Protein AF-D2HP68-F1 (afdb_monomer_lite)

pLDDT: mean 85.87, std 7.36, range [56.28, 95.44]

InterPro domains:
  IPR019344 Mitochondrial F1-F0 ATP synthase subunit F, predicted [PF10206] (4-74)
  IPR019344 Mitochondrial F1-F0 ATP synthase subunit F, predicted [PTHR13080] (1-75)

Foldseek 3Di:
DPLCPDDPVRDDPVCNVVNVVSQDPPPVSVVVVVVVVVVVLCVPQAVDPPHDCRSVVVVVVVVVVVVVVVVVVVD

Radius of gyration: 17.42 Å; chains: 1; bounding box: 44×26×47 Å

Structure (mmCIF, N/CA/C/O backbone):
data_AF-D2HP68-F1
#
_entry.id   AF-D2HP68-F1
#
loop_
_atom_site.group_PDB
_atom_site.id
_atom_site.type_symbol
_atom_site.label_atom_id
_atom_site.label_alt_id
_atom_site.label_comp_id
_atom_site.label_asym_id
_atom_site.label_entity_id
_atom_site.label_seq_id
_atom_site.pdbx_PDB_ins_code
_atom_site.Cartn_x
_atom_site.Cartn_y
_atom_site.Cartn_z
_atom_site.occupancy
_atom_site.B_iso_or_equiv
_atom_site.auth_seq_id
_atom_site.auth_comp_id
_atom_site.auth_asym_id
_atom_site.auth_atom_id
_atom_site.pdbx_PDB_model_num
ATOM 1 N N . VAL A 1 1 ? -13.904 -3.899 21.934 1.00 65.56 1 VAL A N 1
ATOM 2 C CA . VAL A 1 1 ? -13.432 -3.003 20.851 1.00 65.56 1 VAL A CA 1
ATOM 3 C C . VAL A 1 1 ? -14.541 -2.886 19.820 1.00 65.56 1 VAL A C 1
ATOM 5 O O . VAL A 1 1 ? -15.022 -3.936 19.388 1.00 65.56 1 VAL A O 1
ATOM 8 N N . PRO A 1 2 ? -15.001 -1.670 19.481 1.00 80.12 2 PRO A N 1
ATOM 9 C CA . PRO A 1 2 ? -16.008 -1.481 18.439 1.00 80.12 2 PRO A CA 1
ATOM 10 C C . PRO A 1 2 ? -15.534 -2.113 17.124 1.00 80.12 2 PRO A C 1
ATOM 12 O O . PRO A 1 2 ? -14.346 -2.062 16.806 1.00 80.12 2 PRO A O 1
ATOM 15 N N . VAL A 1 3 ? -16.450 -2.728 16.364 1.00 78.00 3 VAL A N 1
ATOM 16 C CA . VAL A 1 3 ? -16.116 -3.478 15.135 1.00 78.00 3 VAL A CA 1
ATOM 17 C C . VAL A 1 3 ? -15.265 -2.617 14.193 1.00 78.00 3 VAL A C 1
ATOM 19 O O . VAL A 1 3 ? -14.217 -3.075 13.756 1.00 78.00 3 VAL A O 1
ATOM 22 N N . LYS A 1 4 ? -15.607 -1.332 14.021 1.00 80.06 4 LYS A N 1
ATOM 23 C CA . LYS A 1 4 ? -14.878 -0.333 13.211 1.00 80.06 4 LYS A CA 1
ATOM 24 C C . LYS A 1 4 ? -13.362 -0.233 13.480 1.00 80.06 4 LYS A C 1
ATOM 26 O O . LYS A 1 4 ? -12.598 0.081 12.565 1.00 80.06 4 LYS A O 1
ATOM 31 N N . GLU A 1 5 ? -12.924 -0.459 14.717 1.00 80.50 5 GLU A N 1
ATOM 32 C CA . GLU A 1 5 ? -11.525 -0.280 15.140 1.00 80.50 5 GLU A CA 1
ATOM 33 C C . GLU A 1 5 ? -10.711 -1.578 15.121 1.00 80.50 5 GLU A C 1
ATOM 35 O O . GLU A 1 5 ? -9.486 -1.541 15.257 1.00 80.50 5 GLU A O 1
ATOM 40 N N . LYS A 1 6 ? -11.366 -2.729 14.922 1.00 85.75 6 LYS A N 1
ATOM 41 C CA . LYS A 1 6 ? -10.675 -4.015 14.804 1.00 85.75 6 LYS A CA 1
ATOM 42 C C . LYS A 1 6 ? -9.753 -4.001 13.583 1.00 85.75 6 LYS A C 1
ATOM 44 O O . LYS A 1 6 ? -10.116 -3.488 12.519 1.00 85.75 6 LYS A O 1
ATOM 49 N N . LYS A 1 7 ? -8.557 -4.585 13.715 1.00 83.88 7 LYS A N 1
ATOM 50 C CA . LYS A 1 7 ? -7.701 -4.865 12.554 1.00 83.88 7 LYS A CA 1
ATOM 51 C C . LYS A 1 7 ? -8.390 -5.910 11.691 1.00 83.88 7 LYS A C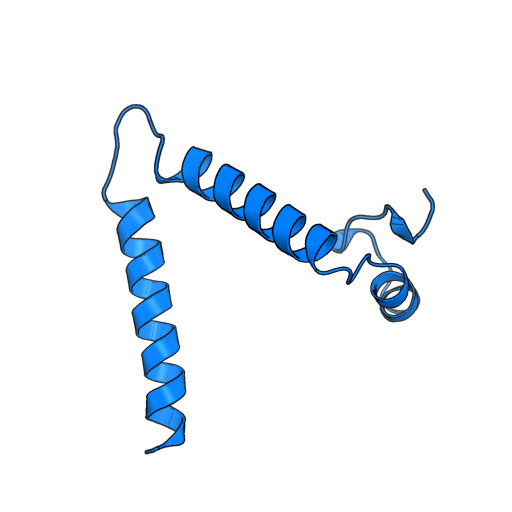 1
ATOM 53 O O . LYS A 1 7 ? -9.078 -6.767 12.226 1.00 83.88 7 LYS A O 1
ATOM 58 N N . LEU A 1 8 ? -8.128 -5.890 10.385 1.00 85.88 8 LEU A N 1
ATOM 59 C CA . LEU A 1 8 ? -8.701 -6.850 9.435 1.00 85.88 8 LEU A CA 1
ATOM 60 C C . LEU A 1 8 ? -8.546 -8.315 9.892 1.00 85.88 8 LEU A C 1
AT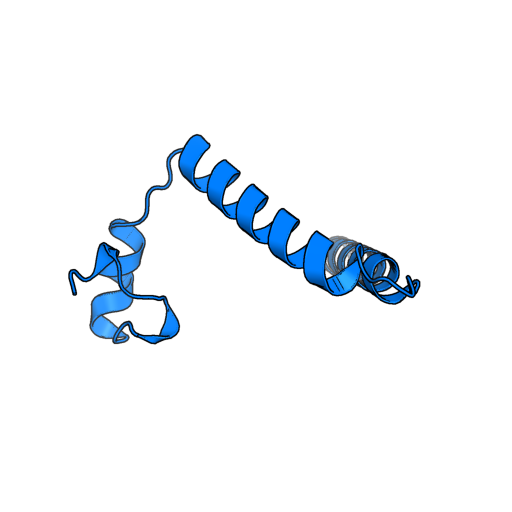OM 62 O O . LEU A 1 8 ? -9.462 -9.104 9.709 1.00 85.88 8 LEU A O 1
ATOM 66 N N . MET A 1 9 ? -7.416 -8.660 10.519 1.00 87.00 9 MET A N 1
ATOM 67 C CA . MET A 1 9 ? -7.147 -10.023 11.000 1.00 87.00 9 MET A CA 1
ATOM 68 C C . MET A 1 9 ? -7.970 -10.430 12.234 1.00 87.00 9 MET A C 1
ATOM 70 O O . MET A 1 9 ? -8.110 -11.618 12.492 1.00 87.00 9 MET A O 1
ATOM 74 N N . ASP A 1 10 ? -8.528 -9.471 12.976 1.00 89.06 10 ASP A N 1
ATOM 75 C CA . ASP A 1 10 ? -9.285 -9.716 14.212 1.00 89.06 10 ASP A CA 1
ATOM 76 C C . ASP A 1 10 ? -10.810 -9.739 13.964 1.00 89.06 10 ASP A C 1
ATOM 78 O O . ASP A 1 10 ? -11.610 -9.816 14.904 1.00 89.06 10 ASP A O 1
ATOM 82 N N . VAL A 1 11 ? -11.241 -9.616 12.702 1.00 87.62 11 VAL A N 1
ATOM 83 C CA . VAL A 1 11 ? -12.657 -9.581 12.312 1.00 87.62 11 VAL A CA 1
ATOM 84 C C . VAL A 1 11 ? -13.144 -10.991 11.984 1.00 87.62 11 VAL A C 1
ATOM 86 O O . VAL A 1 11 ? -12.546 -11.702 11.180 1.00 87.62 11 VAL A O 1
ATOM 89 N N . LYS A 1 12 ? -14.275 -11.392 12.578 1.00 89.62 12 LYS A N 1
ATOM 90 C CA . LYS A 1 12 ? -14.961 -12.642 12.219 1.00 89.62 12 LYS A CA 1
ATOM 91 C C . LYS A 1 12 ? -15.548 -12.524 10.809 1.00 89.62 12 LYS A C 1
ATOM 93 O O . LYS A 1 12 ? -16.101 -11.482 10.473 1.00 89.62 12 LYS A O 1
ATOM 98 N N . LEU A 1 13 ? -15.523 -13.597 10.016 1.00 89.12 13 LEU A N 1
ATOM 99 C CA . LEU A 1 13 ? -16.009 -13.583 8.622 1.00 89.12 13 LEU A CA 1
ATOM 100 C C . LEU A 1 13 ? -17.454 -13.064 8.474 1.00 89.12 13 LEU A C 1
ATOM 102 O O . LEU A 1 13 ? -17.737 -12.314 7.546 1.00 89.12 13 LEU A O 1
ATOM 106 N N . GLY A 1 14 ? -18.347 -13.380 9.418 1.00 89.31 14 GLY A N 1
ATOM 107 C CA . GLY A 1 14 ? -19.725 -12.861 9.420 1.00 89.31 14 GLY A CA 1
ATOM 108 C C . GLY A 1 14 ? -19.852 -11.364 9.747 1.00 89.31 14 GLY A C 1
ATOM 109 O O . GLY A 1 14 ? -20.830 -10.734 9.362 1.00 89.31 14 GLY A O 1
ATOM 110 N N . GLU A 1 15 ? -18.861 -10.769 10.417 1.00 87.62 15 GLU A N 1
ATOM 111 C CA . GLU A 1 15 ? -18.809 -9.330 10.734 1.00 87.62 15 GLU A CA 1
ATOM 112 C C . GLU A 1 15 ? -18.086 -8.518 9.641 1.00 87.62 15 GLU A C 1
ATOM 114 O O . GLU A 1 15 ? -18.135 -7.289 9.643 1.00 87.62 15 GLU A O 1
ATOM 119 N N . LEU A 1 16 ? -17.423 -9.190 8.696 1.00 88.94 16 LEU A N 1
ATOM 120 C CA . LEU A 1 16 ? -16.558 -8.601 7.674 1.00 88.94 16 LEU A CA 1
ATOM 121 C C . LEU A 1 16 ? -17.268 -7.606 6.731 1.00 88.94 16 LEU A C 1
ATOM 123 O O . LEU A 1 16 ? -16.729 -6.513 6.543 1.00 88.94 16 LEU A O 1
ATOM 127 N N . PRO A 1 17 ? -18.470 -7.881 6.182 1.00 87.88 17 PRO A N 1
ATOM 128 C CA . PRO A 1 17 ? -19.156 -6.900 5.336 1.00 87.88 17 PRO A CA 1
ATOM 129 C C . PRO A 1 17 ? -19.575 -5.645 6.118 1.00 87.88 17 PRO A C 1
ATOM 131 O O . PRO A 1 17 ? -19.400 -4.529 5.632 1.00 87.88 17 PRO A O 1
ATOM 134 N N . SER A 1 18 ? -20.037 -5.806 7.362 1.00 88.38 18 SER A N 1
ATOM 135 C CA . SER A 1 18 ? -20.357 -4.682 8.255 1.00 88.38 18 SER A CA 1
ATOM 136 C C . SER A 1 18 ? -19.107 -3.863 8.606 1.00 88.38 18 SER A C 1
ATOM 138 O O . SER A 1 18 ? -19.123 -2.634 8.575 1.00 88.38 18 SER A O 1
ATOM 140 N N . TRP A 1 19 ? -17.976 -4.534 8.838 1.00 89.50 19 TRP A N 1
ATOM 141 C CA . TRP A 1 19 ? -16.684 -3.896 9.087 1.00 89.50 19 TRP A CA 1
ATOM 142 C C . TRP A 1 19 ? -16.184 -3.059 7.900 1.00 89.50 19 TRP A C 1
ATOM 144 O O . TRP A 1 19 ? -15.702 -1.942 8.101 1.00 89.50 19 TRP A O 1
ATOM 154 N N . ILE A 1 20 ? -16.323 -3.566 6.667 1.00 87.44 20 ILE A N 1
ATOM 155 C CA . ILE A 1 20 ? -15.957 -2.836 5.442 1.00 87.44 20 ILE A CA 1
ATOM 156 C C . ILE A 1 20 ? -16.813 -1.578 5.299 1.00 87.44 20 ILE A C 1
ATOM 158 O O . ILE A 1 20 ? -16.269 -0.508 5.048 1.00 87.44 20 ILE A O 1
ATOM 162 N N . LEU A 1 21 ? -18.129 -1.685 5.495 1.00 86.44 21 LEU A N 1
ATOM 163 C CA . LEU A 1 21 ? -19.052 -0.550 5.384 1.00 86.44 21 LEU A CA 1
ATOM 164 C C . LEU A 1 21 ? -18.746 0.566 6.394 1.00 86.44 21 LEU A C 1
ATOM 166 O O . LEU A 1 21 ? -18.999 1.734 6.118 1.00 86.44 21 LEU A O 1
ATOM 170 N N . MET A 1 22 ? -18.161 0.225 7.544 1.00 85.06 22 MET A N 1
ATOM 171 C CA . MET A 1 22 ? -17.748 1.193 8.563 1.00 85.06 22 MET A CA 1
ATOM 172 C C . MET A 1 22 ? -16.412 1.897 8.257 1.00 85.06 22 MET A C 1
ATOM 174 O O . MET A 1 22 ? -15.991 2.756 9.042 1.00 85.06 22 MET A O 1
ATOM 178 N N . ARG A 1 23 ? -15.703 1.544 7.173 1.00 84.44 23 ARG A N 1
ATOM 179 C CA . ARG A 1 23 ? -14.460 2.223 6.769 1.00 84.44 23 ARG A CA 1
ATOM 180 C C . ARG A 1 23 ? -14.748 3.600 6.177 1.00 84.44 23 ARG A C 1
ATOM 182 O O . ARG A 1 23 ? -15.710 3.809 5.447 1.00 84.44 23 ARG A O 1
ATOM 189 N N . ASP A 1 24 ? -13.833 4.528 6.439 1.00 81.38 24 ASP A N 1
ATOM 190 C CA . ASP A 1 24 ? -13.888 5.862 5.853 1.00 81.38 24 ASP A CA 1
ATOM 191 C C . ASP A 1 24 ? -13.366 5.809 4.403 1.00 81.38 24 ASP A C 1
ATOM 193 O O . ASP A 1 24 ? -12.157 5.831 4.161 1.00 81.38 24 ASP A O 1
ATOM 197 N N . PHE A 1 25 ? -14.285 5.746 3.435 1.00 82.31 25 PHE A N 1
ATOM 198 C CA . PHE A 1 25 ? -13.986 5.799 1.993 1.00 82.31 25 PHE A CA 1
ATOM 199 C C . PHE A 1 25 ? -13.812 7.224 1.452 1.00 82.31 25 PHE A C 1
ATOM 201 O O . PHE A 1 25 ? -13.666 7.430 0.248 1.00 82.31 25 PHE A O 1
ATOM 208 N N . THR A 1 26 ? -13.806 8.226 2.330 1.00 87.88 26 THR A N 1
ATOM 209 C CA . THR A 1 26 ? -13.526 9.612 1.958 1.00 87.88 26 THR A CA 1
ATOM 210 C C . THR A 1 26 ? -12.168 9.691 1.247 1.00 87.88 26 THR A C 1
ATOM 212 O O . THR A 1 26 ? -11.204 9.097 1.741 1.00 87.88 26 THR A O 1
ATOM 215 N N . PRO A 1 27 ? -12.023 10.474 0.159 1.00 86.75 27 PRO A N 1
ATOM 216 C CA . PRO A 1 27 ? -10.753 10.620 -0.559 1.00 86.75 27 PRO A CA 1
ATOM 217 C C . PRO A 1 27 ? -9.564 10.947 0.358 1.00 86.75 27 PRO A C 1
ATOM 219 O O . PRO A 1 27 ? -8.472 10.409 0.195 1.00 86.75 27 PRO A O 1
ATOM 222 N N . LYS A 1 28 ? -9.797 11.755 1.402 1.00 88.06 28 LYS A N 1
ATOM 223 C CA . LYS A 1 28 ? -8.811 12.073 2.447 1.00 88.06 28 LYS A CA 1
ATOM 224 C C . LYS A 1 28 ? -8.422 10.862 3.309 1.00 88.06 28 LYS A C 1
ATOM 226 O O . LYS A 1 28 ? -7.254 10.719 3.663 1.00 88.06 28 LYS A O 1
ATOM 231 N N . GLY A 1 29 ? -9.377 9.995 3.642 1.00 86.12 29 GLY A N 1
ATOM 232 C CA . GLY A 1 29 ? -9.138 8.758 4.393 1.00 86.12 29 GLY A CA 1
ATOM 233 C C . GLY A 1 29 ? -8.320 7.753 3.583 1.00 86.12 29 GLY A C 1
ATOM 234 O O . GLY A 1 29 ? -7.345 7.197 4.091 1.00 86.12 29 GLY A O 1
ATOM 235 N N . ILE A 1 30 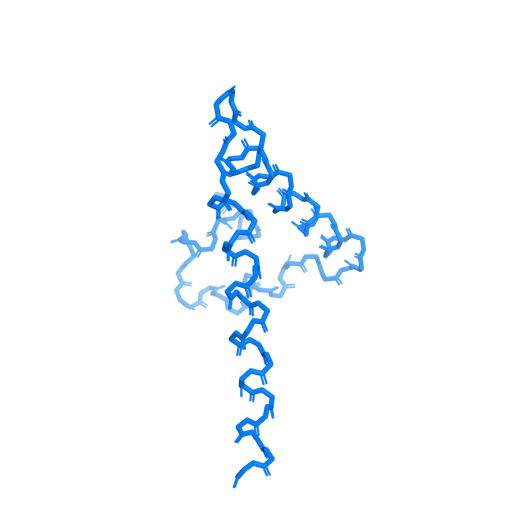? -8.651 7.609 2.297 1.00 89.75 30 ILE A N 1
ATOM 236 C CA . ILE A 1 30 ? -7.913 6.770 1.348 1.00 89.75 30 ILE A CA 1
ATOM 237 C C . ILE A 1 30 ? -6.481 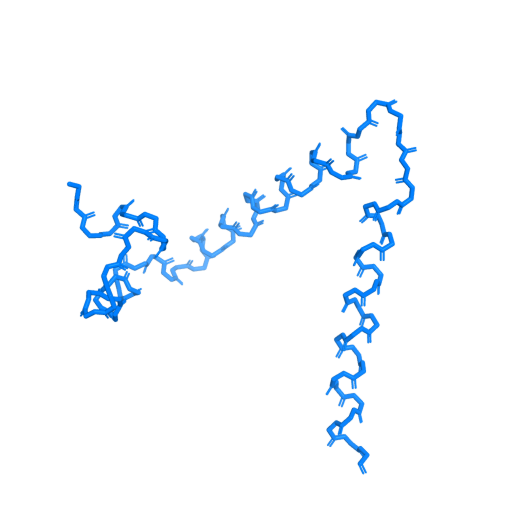7.293 1.173 1.00 89.75 30 ILE A C 1
ATOM 239 O O . ILE A 1 30 ? -5.526 6.546 1.386 1.00 89.75 30 ILE A O 1
ATOM 243 N N . ALA A 1 31 ? -6.312 8.584 0.870 1.00 89.62 31 ALA A N 1
ATOM 244 C CA . ALA A 1 31 ? -4.995 9.206 0.731 1.00 89.62 31 ALA A CA 1
ATOM 245 C C . ALA A 1 31 ? -4.147 9.049 2.006 1.00 89.62 31 ALA A C 1
ATOM 247 O O . ALA A 1 31 ? -2.978 8.669 1.936 1.00 89.62 31 ALA A O 1
ATOM 248 N N . GLY A 1 32 ? -4.748 9.247 3.184 1.00 89.56 32 GLY A N 1
ATOM 249 C CA . GLY A 1 32 ? -4.076 9.037 4.466 1.00 89.56 32 GLY A CA 1
ATOM 250 C C . GLY A 1 32 ? -3.649 7.583 4.699 1.00 89.56 32 GLY A C 1
ATOM 251 O O . GLY A 1 32 ? -2.576 7.335 5.256 1.00 89.56 32 GLY A O 1
ATOM 252 N N . ALA A 1 33 ? -4.445 6.606 4.253 1.00 89.00 33 ALA A N 1
ATOM 253 C CA . ALA A 1 33 ? -4.083 5.191 4.319 1.00 89.00 33 ALA A CA 1
ATOM 254 C C . ALA A 1 33 ? -2.882 4.869 3.414 1.00 89.00 33 ALA A C 1
ATOM 256 O O . ALA A 1 33 ? -1.933 4.224 3.873 1.00 89.00 33 ALA A O 1
ATOM 257 N N . PHE A 1 34 ? -2.875 5.380 2.178 1.00 89.00 34 PHE A N 1
ATOM 258 C CA . PHE A 1 34 ? -1.741 5.240 1.259 1.00 89.00 34 PHE A CA 1
ATOM 259 C C . PHE A 1 34 ? -0.476 5.908 1.798 1.00 89.00 34 PHE A C 1
ATOM 261 O O . PHE A 1 34 ? 0.582 5.285 1.800 1.00 89.00 34 PHE A O 1
ATOM 268 N N . GLN A 1 35 ? -0.577 7.125 2.338 1.00 92.19 35 GLN A N 1
ATOM 269 C CA . GLN A 1 35 ? 0.562 7.842 2.914 1.00 92.19 35 GLN A CA 1
ATOM 270 C C . GLN A 1 35 ? 1.192 7.073 4.085 1.00 92.19 35 GLN A C 1
ATOM 272 O O . GLN A 1 35 ? 2.414 6.949 4.170 1.00 92.19 35 GLN A O 1
ATOM 277 N N . ARG A 1 36 ? 0.368 6.495 4.970 1.00 91.81 36 ARG A N 1
ATOM 278 C CA . ARG A 1 36 ? 0.847 5.642 6.073 1.00 91.81 36 ARG A CA 1
ATOM 279 C C . ARG A 1 36 ? 1.543 4.380 5.562 1.00 91.81 36 ARG A C 1
ATOM 281 O O . ARG A 1 36 ? 2.567 3.986 6.119 1.00 91.81 36 ARG A O 1
ATOM 288 N N . GLY A 1 37 ? 0.995 3.745 4.525 1.00 90.88 37 GLY A N 1
ATOM 289 C CA . GLY A 1 37 ? 1.606 2.583 3.875 1.00 90.88 37 GLY A CA 1
ATOM 290 C C . GLY A 1 37 ? 2.954 2.924 3.241 1.00 90.88 37 GLY A C 1
ATOM 291 O O . GLY A 1 37 ? 3.945 2.247 3.510 1.00 90.88 37 GLY A O 1
ATOM 292 N N . TYR A 1 38 ? 3.004 4.024 2.488 1.00 90.69 38 TYR A N 1
ATOM 293 C CA . TYR A 1 38 ? 4.215 4.537 1.856 1.00 90.69 38 TYR A CA 1
ATOM 294 C C . TYR A 1 38 ? 5.309 4.825 2.883 1.00 90.69 38 TYR A C 1
ATOM 296 O O . TYR A 1 38 ? 6.423 4.332 2.739 1.00 90.69 38 TYR A O 1
ATOM 304 N N . TYR A 1 39 ? 4.990 5.534 3.970 1.00 92.12 39 TYR A N 1
ATOM 305 C CA . TYR A 1 39 ? 5.976 5.855 5.002 1.00 92.12 39 TYR A CA 1
ATOM 306 C C . TYR A 1 39 ? 6.542 4.597 5.678 1.00 92.12 39 TYR A C 1
ATOM 308 O O . TYR A 1 39 ? 7.747 4.495 5.902 1.00 92.12 39 TYR A O 1
ATOM 316 N N . ARG A 1 40 ? 5.693 3.595 5.953 1.00 90.12 40 ARG A N 1
ATOM 317 C CA . ARG A 1 40 ? 6.137 2.296 6.487 1.00 90.12 40 ARG A CA 1
ATOM 318 C C . ARG A 1 40 ? 7.054 1.558 5.515 1.00 90.12 40 ARG A C 1
ATOM 320 O O . ARG A 1 40 ? 8.062 1.009 5.950 1.00 90.12 40 ARG A O 1
ATOM 327 N N . TYR A 1 41 ? 6.709 1.535 4.229 1.00 90.25 41 TYR A N 1
ATOM 328 C CA . TYR A 1 41 ? 7.518 0.891 3.195 1.00 90.25 41 TYR A CA 1
ATOM 329 C C . TYR A 1 41 ? 8.871 1.583 3.034 1.00 90.25 41 TYR A C 1
ATOM 331 O O . TYR A 1 41 ? 9.915 0.940 3.133 1.00 90.25 41 TYR A O 1
ATOM 339 N N . TYR A 1 42 ? 8.842 2.904 2.859 1.00 87.75 42 TYR A N 1
ATOM 340 C CA . TYR A 1 42 ? 10.025 3.732 2.685 1.00 87.75 42 TYR A CA 1
ATOM 341 C C . TYR A 1 42 ? 10.973 3.580 3.872 1.00 87.75 42 TYR A C 1
ATOM 343 O O . TYR A 1 42 ? 12.148 3.284 3.683 1.00 87.75 42 TYR A O 1
ATOM 351 N N . ASN A 1 43 ? 10.462 3.670 5.104 1.00 89.00 43 ASN A N 1
ATOM 352 C CA . ASN A 1 43 ? 11.303 3.537 6.289 1.00 89.00 43 ASN A CA 1
ATOM 353 C C . ASN A 1 43 ? 11.881 2.123 6.476 1.00 89.00 43 ASN A C 1
ATOM 355 O O . ASN A 1 43 ? 12.954 1.971 7.048 1.00 89.00 43 ASN A O 1
ATOM 359 N N . LYS A 1 44 ? 11.181 1.082 6.005 1.00 87.94 44 LYS A N 1
ATOM 360 C CA . LYS A 1 44 ? 11.611 -0.313 6.168 1.00 87.94 44 LYS A CA 1
ATOM 361 C C . LYS A 1 44 ? 12.606 -0.774 5.101 1.00 87.94 44 LYS A C 1
ATOM 363 O O . LYS A 1 44 ? 13.512 -1.534 5.427 1.00 87.94 44 LYS A O 1
ATOM 368 N N . TYR A 1 45 ? 12.415 -0.369 3.846 1.00 84.88 45 TYR A N 1
ATOM 369 C CA . TYR A 1 45 ? 13.140 -0.948 2.708 1.00 84.88 45 TYR A CA 1
ATOM 370 C C . TYR A 1 45 ? 13.986 0.051 1.917 1.00 84.88 45 TYR A C 1
ATOM 372 O O . TYR A 1 45 ? 14.844 -0.379 1.152 1.00 84.88 45 TYR A O 1
ATOM 380 N N . VAL A 1 46 ? 13.767 1.359 2.087 1.00 84.69 46 VAL A N 1
ATOM 381 C CA . VAL A 1 46 ? 14.521 2.407 1.374 1.00 84.69 46 VAL A CA 1
ATOM 382 C C . VAL A 1 46 ? 15.450 3.156 2.333 1.00 84.69 46 VAL A C 1
ATOM 384 O O . VAL A 1 46 ? 16.644 3.267 2.075 1.00 84.69 46 VAL A O 1
ATOM 387 N N . ASN A 1 47 ? 14.935 3.606 3.478 1.00 83.75 47 ASN A N 1
ATOM 388 C CA . ASN A 1 47 ? 15.678 4.362 4.488 1.00 83.75 47 ASN A CA 1
ATOM 389 C C . ASN A 1 47 ? 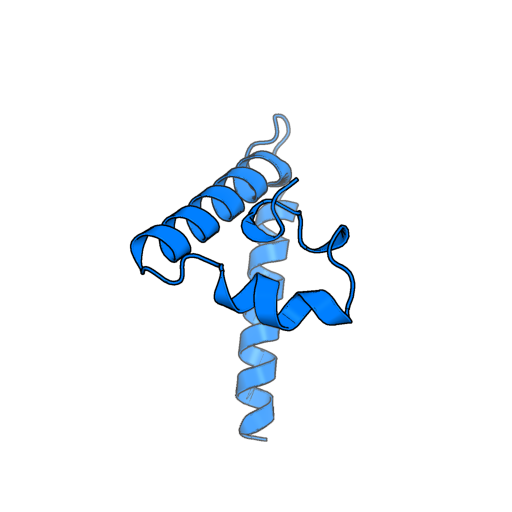16.410 3.451 5.492 1.00 83.75 47 ASN A C 1
ATOM 391 O O . ASN A 1 47 ? 16.176 3.507 6.700 1.00 83.75 47 ASN A O 1
ATOM 395 N N . VAL A 1 48 ? 17.284 2.575 5.001 1.00 84.69 48 VAL A N 1
ATOM 396 C CA . VAL A 1 48 ? 18.120 1.709 5.850 1.00 84.69 48 VAL A CA 1
ATOM 397 C C . VAL A 1 48 ? 19.563 2.225 5.883 1.00 84.69 48 VAL A C 1
ATOM 399 O O . VAL A 1 48 ? 20.093 2.658 4.866 1.00 84.69 48 VAL A O 1
ATOM 402 N N . LYS A 1 49 ? 20.225 2.175 7.054 1.00 79.31 49 LYS A N 1
ATOM 403 C CA . LYS A 1 49 ? 21.581 2.743 7.270 1.00 79.31 49 LYS A CA 1
ATOM 404 C C . LYS A 1 49 ? 22.649 2.224 6.293 1.00 79.31 49 LYS A C 1
ATOM 406 O O . LYS A 1 49 ? 23.579 2.953 5.973 1.00 79.31 49 LYS A O 1
ATOM 411 N N . ARG A 1 50 ? 22.529 0.973 5.836 1.00 76.19 50 ARG A N 1
ATOM 412 C CA . ARG A 1 50 ? 23.279 0.414 4.699 1.00 76.19 50 ARG A CA 1
ATOM 413 C C . ARG A 1 50 ? 22.280 0.132 3.581 1.00 76.19 50 ARG A C 1
ATOM 415 O O . ARG A 1 50 ? 21.754 -0.974 3.490 1.00 76.19 50 ARG A O 1
ATOM 422 N N . GLY A 1 51 ? 21.955 1.177 2.822 1.00 67.06 51 GLY A N 1
ATOM 423 C CA . GLY A 1 51 ? 21.010 1.140 1.704 1.00 67.06 51 GLY A CA 1
ATOM 424 C C . GLY A 1 51 ? 21.357 0.047 0.697 1.00 67.06 51 GLY A C 1
ATOM 425 O O . GLY A 1 51 ? 22.499 -0.042 0.258 1.00 67.06 51 GLY A O 1
ATOM 426 N N . GLY A 1 52 ? 20.372 -0.774 0.334 1.00 75.38 52 GLY A N 1
ATOM 427 C CA . GLY A 1 52 ? 20.475 -1.756 -0.745 1.00 75.38 52 GLY A CA 1
ATOM 428 C C . GLY A 1 52 ? 19.417 -1.503 -1.817 1.00 75.38 52 GLY A C 1
ATOM 429 O O . GLY A 1 52 ? 18.376 -0.908 -1.547 1.00 75.38 52 GLY A O 1
ATOM 430 N N . VAL A 1 53 ? 19.650 -2.002 -3.033 1.00 81.12 53 VAL A N 1
ATOM 431 C CA . VAL A 1 53 ? 18.738 -1.828 -4.187 1.00 81.12 53 VAL A CA 1
ATOM 432 C C . VAL A 1 53 ? 17.405 -2.583 -4.007 1.00 81.12 53 VAL A C 1
ATOM 434 O O . VAL A 1 53 ? 16.457 -2.352 -4.750 1.00 81.12 53 VAL A O 1
ATOM 437 N N . ALA A 1 54 ? 17.290 -3.440 -2.986 1.00 83.38 54 ALA A N 1
ATOM 438 C CA . ALA A 1 54 ? 16.134 -4.303 -2.730 1.00 83.38 54 ALA A CA 1
ATOM 439 C C . ALA A 1 54 ? 14.788 -3.555 -2.646 1.00 83.38 54 ALA A C 1
ATOM 441 O O . ALA A 1 54 ? 13.795 -3.998 -3.219 1.00 83.38 54 ALA A O 1
ATOM 442 N N . GLY A 1 55 ? 14.743 -2.399 -1.973 1.00 87.12 55 GLY A N 1
ATOM 443 C CA . GLY A 1 55 ? 13.512 -1.608 -1.879 1.00 87.12 55 GLY A CA 1
ATOM 444 C C . GLY A 1 55 ? 13.068 -1.022 -3.222 1.00 87.12 55 GLY A C 1
ATOM 445 O O . GLY A 1 55 ? 11.874 -0.874 -3.470 1.00 87.12 55 GLY A O 1
ATOM 446 N N . ILE A 1 56 ? 14.008 -0.714 -4.114 1.00 87.62 56 ILE A N 1
ATOM 447 C CA . ILE A 1 56 ? 13.711 -0.174 -5.447 1.00 87.62 56 ILE A CA 1
ATOM 448 C C . ILE A 1 56 ? 13.355 -1.315 -6.408 1.00 87.62 56 ILE A C 1
ATOM 450 O O . ILE A 1 56 ? 12.387 -1.206 -7.159 1.00 87.62 56 ILE A O 1
ATOM 454 N N . SER A 1 57 ? 14.072 -2.441 -6.345 1.00 90.50 57 SER A N 1
ATOM 455 C CA . SER A 1 57 ? 13.804 -3.603 -7.197 1.00 90.50 57 SER A CA 1
ATOM 456 C C . SER A 1 57 ? 12.429 -4.223 -6.933 1.00 90.50 57 SER A C 1
ATOM 458 O O . SER A 1 57 ? 11.766 -4.632 -7.882 1.00 90.50 57 SER A O 1
ATOM 460 N N . MET A 1 58 ? 11.944 -4.222 -5.686 1.00 91.19 58 MET A N 1
ATOM 461 C CA . MET A 1 58 ? 10.574 -4.644 -5.358 1.00 91.19 58 MET A CA 1
ATOM 462 C C . MET A 1 58 ? 9.504 -3.784 -6.051 1.00 91.19 58 MET A C 1
ATOM 464 O O . MET A 1 58 ? 8.515 -4.324 -6.549 1.00 91.19 58 MET A O 1
ATOM 468 N N . VAL A 1 59 ? 9.699 -2.461 -6.122 1.00 91.75 59 VAL A N 1
ATOM 469 C CA . VAL A 1 59 ? 8.775 -1.557 -6.835 1.00 91.75 59 VAL A CA 1
ATOM 470 C C . VAL A 1 59 ? 8.819 -1.831 -8.337 1.00 91.75 59 VAL A C 1
ATOM 472 O O . VAL A 1 59 ? 7.771 -1.909 -8.978 1.00 91.75 59 VAL A O 1
ATOM 475 N N . LEU A 1 60 ? 10.017 -2.044 -8.888 1.00 93.62 60 LEU A N 1
ATOM 476 C CA . LEU A 1 60 ? 10.194 -2.402 -10.295 1.00 93.62 60 LEU A CA 1
ATOM 477 C C . LEU A 1 60 ? 9.494 -3.724 -10.641 1.00 93.62 60 LEU A C 1
ATOM 479 O O . LEU A 1 60 ? 8.790 -3.806 -11.643 1.00 93.62 60 LEU A O 1
ATOM 483 N N . ALA A 1 61 ? 9.640 -4.745 -9.795 1.00 95.00 61 ALA A N 1
ATOM 484 C CA . ALA A 1 61 ? 8.997 -6.041 -9.987 1.00 95.00 61 ALA A CA 1
ATOM 485 C C . ALA A 1 61 ? 7.465 -5.921 -9.988 1.00 95.00 61 ALA A C 1
ATOM 487 O O . ALA A 1 61 ? 6.802 -6.498 -10.849 1.00 95.00 61 ALA A O 1
ATOM 488 N N . ALA A 1 62 ? 6.899 -5.121 -9.078 1.00 94.25 62 ALA A N 1
ATOM 489 C CA . ALA A 1 62 ? 5.464 -4.846 -9.057 1.00 94.25 62 ALA A CA 1
ATOM 490 C C . ALA A 1 62 ? 4.993 -4.129 -10.336 1.00 94.25 62 ALA A C 1
ATOM 492 O O . ALA A 1 62 ? 3.931 -4.455 -10.864 1.00 94.25 62 ALA A O 1
ATOM 493 N N . TYR A 1 63 ? 5.792 -3.195 -10.864 1.00 94.19 63 TYR A N 1
ATOM 494 C CA . TYR A 1 63 ? 5.501 -2.526 -12.132 1.00 94.19 63 TYR A CA 1
ATOM 495 C C . TYR A 1 63 ? 5.502 -3.510 -13.307 1.00 94.19 63 TYR A C 1
ATOM 497 O O . TYR A 1 63 ? 4.557 -3.516 -14.094 1.00 94.19 63 TYR A O 1
ATOM 505 N N . VAL A 1 64 ? 6.512 -4.378 -13.413 1.00 95.44 64 VAL A N 1
ATOM 506 C CA . VAL A 1 64 ? 6.571 -5.409 -14.463 1.00 95.44 64 VAL A CA 1
ATOM 507 C C . VAL A 1 64 ? 5.364 -6.340 -14.376 1.00 95.44 64 VAL A C 1
ATOM 509 O O . VAL A 1 64 ? 4.702 -6.562 -15.385 1.00 95.44 64 VAL A O 1
ATOM 512 N N . LEU A 1 65 ? 5.020 -6.819 -13.176 1.00 94.31 65 LEU A N 1
ATOM 513 C CA . LEU A 1 65 ? 3.854 -7.677 -12.959 1.00 94.31 65 LEU A CA 1
ATOM 514 C C . LEU A 1 65 ? 2.548 -6.978 -13.371 1.00 94.31 65 LEU A C 1
ATOM 516 O O . LEU A 1 65 ? 1.706 -7.572 -14.038 1.00 94.31 65 LEU A O 1
ATOM 520 N N . PHE A 1 66 ? 2.387 -5.703 -13.014 1.00 92.50 66 PHE A N 1
ATOM 521 C CA . PHE A 1 66 ? 1.204 -4.928 -13.377 1.00 92.50 66 PHE A CA 1
ATOM 522 C C . PHE A 1 66 ? 1.068 -4.757 -14.895 1.00 92.50 66 PHE A C 1
ATOM 524 O O . PHE A 1 66 ? -0.017 -4.960 -15.441 1.00 92.50 66 PHE A O 1
ATOM 531 N N . ASN A 1 67 ? 2.163 -4.423 -15.584 1.00 92.00 67 ASN A N 1
ATOM 532 C CA . ASN A 1 67 ? 2.170 -4.337 -17.045 1.00 92.00 67 ASN A CA 1
ATOM 533 C C . ASN A 1 67 ? 1.906 -5.699 -17.682 1.00 92.00 67 ASN A C 1
ATOM 535 O O . ASN A 1 67 ? 1.113 -5.782 -18.610 1.00 92.00 67 ASN A O 1
ATOM 539 N N . TYR A 1 68 ? 2.486 -6.769 -17.138 1.00 91.25 68 TYR A N 1
ATOM 540 C CA . TYR A 1 68 ? 2.238 -8.128 -17.602 1.00 91.25 68 TYR A CA 1
ATOM 541 C C . TYR A 1 68 ? 0.752 -8.493 -17.519 1.00 91.25 68 TYR A C 1
ATOM 543 O O . TYR A 1 68 ? 0.171 -8.908 -18.515 1.00 91.25 68 TYR A O 1
ATOM 551 N N . CYS A 1 69 ? 0.095 -8.256 -16.378 1.00 91.50 69 CYS A N 1
ATOM 552 C CA . CYS A 1 69 ? -1.342 -8.497 -16.226 1.00 91.50 69 CYS A CA 1
ATOM 553 C C . CYS A 1 69 ? -2.199 -7.675 -17.201 1.00 91.50 69 CYS A C 1
ATOM 555 O O . CYS A 1 69 ? -3.275 -8.127 -17.592 1.00 91.50 69 CYS A O 1
ATOM 557 N N . ARG A 1 70 ? -1.754 -6.469 -17.577 1.00 88.50 70 ARG A N 1
ATOM 558 C CA . ARG A 1 70 ? -2.434 -5.650 -18.589 1.00 88.50 70 ARG A CA 1
ATOM 559 C C . ARG A 1 70 ? -2.230 -6.202 -19.996 1.00 88.50 70 ARG A C 1
ATOM 561 O O . ARG A 1 70 ? -3.217 -6.379 -20.694 1.00 88.50 70 ARG A O 1
ATOM 568 N N . CYS A 1 71 ? -0.995 -6.515 -20.381 1.00 84.81 71 CYS A N 1
ATOM 569 C CA . CYS A 1 71 ? -0.688 -7.083 -21.695 1.00 84.81 71 CYS A CA 1
ATOM 570 C C . CYS A 1 71 ? -1.338 -8.455 -21.898 1.00 84.81 71 CYS A C 1
ATOM 572 O O . CYS A 1 71 ? -1.787 -8.757 -22.993 1.00 84.81 71 CYS A O 1
ATOM 574 N N . TYR A 1 72 ? -1.460 -9.265 -20.843 1.00 76.81 72 TYR A N 1
ATOM 575 C CA . TYR A 1 72 ? -2.102 -10.579 -20.923 1.00 76.81 72 TYR A CA 1
ATOM 576 C C . TYR A 1 72 ? -3.610 -10.509 -21.206 1.00 76.81 72 TYR A C 1
ATOM 578 O O . TYR A 1 72 ? -4.218 -11.505 -21.561 1.00 76.81 72 TYR A O 1
ATOM 586 N N . LYS A 1 73 ? -4.236 -9.341 -21.030 1.00 67.44 73 LYS A N 1
ATOM 587 C CA . LYS A 1 73 ? -5.633 -9.121 -21.421 1.00 67.44 73 LYS A CA 1
ATOM 588 C C . LYS A 1 73 ? -5.802 -8.825 -22.912 1.00 67.44 73 LYS A C 1
ATOM 590 O O . LYS A 1 73 ? -6.931 -8.866 -23.385 1.00 67.44 73 LYS A O 1
ATOM 595 N N . GLU A 1 74 ? -4.718 -8.484 -23.607 1.00 64.44 74 GLU A N 1
ATOM 596 C CA . GLU A 1 74 ? -4.708 -8.168 -25.041 1.00 64.44 74 GLU A CA 1
ATOM 597 C C . GLU A 1 74 ? -4.088 -9.282 -25.907 1.00 64.44 74 GLU A C 1
ATOM 599 O O . GLU A 1 74 ? -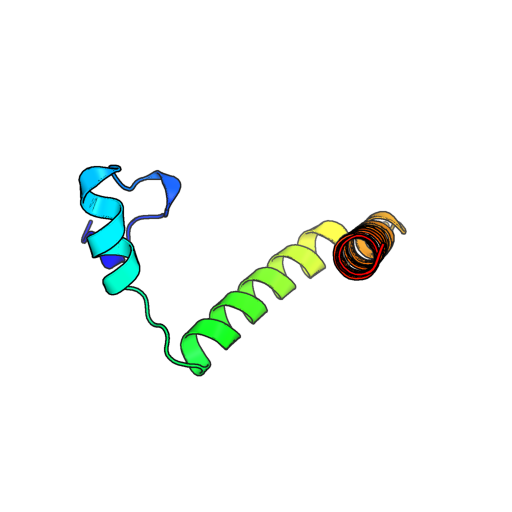4.125 -9.179 -27.132 1.00 64.44 74 GLU A O 1
ATOM 604 N N . LEU A 1 75 ? -3.543 -10.333 -25.283 1.00 56.28 75 LEU A N 1
ATOM 605 C CA . LEU A 1 75 ? -3.078 -11.574 -25.920 1.00 56.28 75 LEU A CA 1
ATOM 606 C C . LEU A 1 75 ? -4.196 -12.622 -25.937 1.00 56.28 75 LEU A C 1
ATOM 608 O O . LEU A 1 75 ? -4.269 -13.363 -26.941 1.00 56.28 75 LEU A O 1
#

Sequence (75 aa):
VPVKEKKLMDVKLGELPSWILMRDFTPKGIAGAFQRGYYRYYNKYVNVKRGGVAGISMVLAAYVLFNYCRCYKEL

Secondary structure (DSSP, 8-state):
--GGGS-GGGS-GGGHHHHHHTS--SHHHHHHHHHHHHHHHIIIIIS-SS--THHHHHHHHHHHHHHHHHHTTT-

Organism: Ailuropoda melanoleuca (NCBI:txid9646)